Protein AF-A0A9D3Q0R4-F1 (afdb_monomer)

pLDDT: mean 82.21, std 17.67, range [41.97, 97.56]

Radius of gyration: 21.24 Å; Cα contacts (8 Å, |Δi|>4): 216; chains: 1; bounding box: 63×32×55 Å

Structure (mmCIF, N/CA/C/O backbone):
data_AF-A0A9D3Q0R4-F1
#
_entry.id   AF-A0A9D3Q0R4-F1
#
loop_
_atom_site.group_PDB
_atom_site.id
_atom_site.type_symbol
_atom_site.label_atom_id
_atom_site.label_alt_id
_atom_site.label_comp_id
_atom_site.label_asym_id
_atom_site.label_entity_id
_atom_site.label_seq_id
_atom_site.pdbx_PDB_ins_code
_atom_site.Cartn_x
_atom_site.Cartn_y
_atom_site.Cartn_z
_atom_site.occupancy
_atom_site.B_iso_or_equiv
_atom_site.auth_seq_id
_atom_site.auth_comp_id
_atom_site.auth_asym_id
_atom_site.auth_atom_id
_atom_site.pdbx_PDB_model_num
ATOM 1 N N . MET A 1 1 ? 33.961 7.299 -35.764 1.00 58.00 1 MET A N 1
ATOM 2 C CA . MET A 1 1 ? 34.053 7.566 -34.308 1.00 58.00 1 MET A CA 1
ATOM 3 C C . MET A 1 1 ? 32.862 8.367 -33.769 1.00 58.00 1 MET A C 1
ATOM 5 O O . MET A 1 1 ? 32.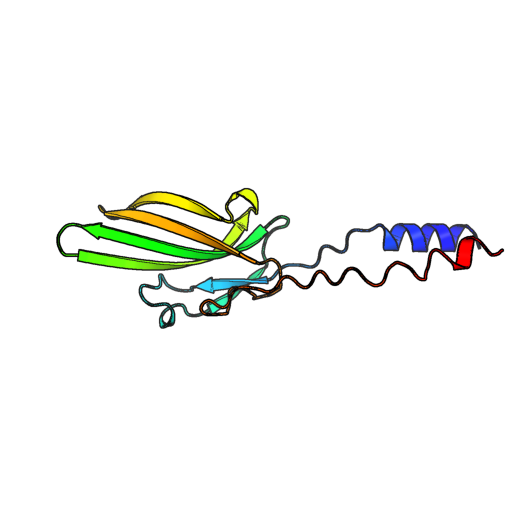259 7.906 -32.815 1.00 58.00 1 MET A O 1
ATOM 9 N N . SER A 1 2 ? 32.423 9.461 -34.411 1.00 72.50 2 SER A N 1
ATOM 10 C CA . SER A 1 2 ? 31.258 10.267 -33.964 1.00 72.50 2 SER A CA 1
ATOM 11 C C . SER A 1 2 ? 29.917 9.500 -33.856 1.00 72.50 2 SER A C 1
ATOM 13 O O . SER A 1 2 ? 29.204 9.655 -32.871 1.00 72.50 2 SER A O 1
ATOM 15 N N . ARG A 1 3 ? 29.591 8.601 -34.801 1.00 71.69 3 ARG A N 1
ATOM 16 C CA . ARG A 1 3 ? 28.304 7.865 -34.794 1.00 71.69 3 ARG A CA 1
ATOM 17 C C . ARG A 1 3 ? 28.142 6.871 -33.636 1.00 71.69 3 ARG A C 1
ATOM 19 O O . ARG A 1 3 ? 27.045 6.731 -33.112 1.00 71.69 3 ARG A O 1
ATOM 26 N N . LEU A 1 4 ? 29.227 6.204 -33.236 1.00 77.38 4 LEU A N 1
ATOM 27 C CA . LEU A 1 4 ? 29.235 5.271 -32.100 1.00 77.38 4 LEU A CA 1
ATOM 28 C C . LEU A 1 4 ? 29.078 6.023 -30.771 1.00 77.38 4 LEU A C 1
ATOM 30 O O . LEU A 1 4 ? 28.386 5.547 -29.877 1.00 77.38 4 LEU A O 1
ATOM 34 N N . LEU A 1 5 ? 29.653 7.229 -30.682 1.00 75.19 5 LEU A N 1
ATOM 35 C CA . LEU A 1 5 ? 29.515 8.121 -29.531 1.00 75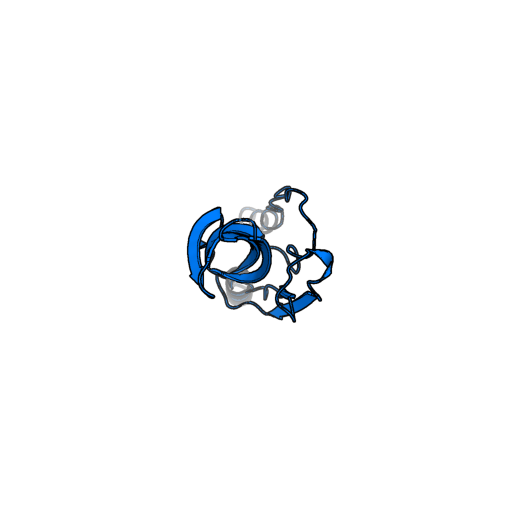.19 5 LEU A CA 1
ATOM 36 C C . LEU A 1 5 ? 28.077 8.642 -29.385 1.00 75.19 5 LEU A C 1
ATOM 38 O O . LEU A 1 5 ? 27.523 8.604 -28.291 1.00 75.19 5 LEU A O 1
ATOM 42 N N . CYS A 1 6 ? 27.442 9.044 -30.494 1.00 73.12 6 CYS A N 1
ATOM 43 C CA . CYS A 1 6 ? 26.023 9.413 -30.506 1.00 73.12 6 CYS A CA 1
ATOM 44 C C . CYS A 1 6 ? 25.120 8.256 -30.054 1.00 73.12 6 CYS A C 1
ATOM 46 O O . CYS A 1 6 ? 24.205 8.478 -29.270 1.00 73.12 6 CYS A O 1
ATOM 48 N N . LEU A 1 7 ? 25.385 7.029 -30.516 1.00 77.88 7 LEU A N 1
ATOM 49 C CA . LEU A 1 7 ? 24.624 5.832 -30.137 1.00 77.88 7 LEU A CA 1
ATOM 50 C C . LEU A 1 7 ? 24.763 5.491 -28.647 1.00 77.88 7 LEU A C 1
ATOM 52 O O . LEU A 1 7 ? 23.763 5.192 -27.998 1.00 77.88 7 LEU A O 1
ATOM 56 N N . ALA A 1 8 ? 25.977 5.579 -28.098 1.00 76.94 8 ALA A N 1
ATOM 57 C CA . ALA A 1 8 ? 26.230 5.345 -26.676 1.00 76.94 8 ALA A CA 1
ATOM 58 C C . ALA A 1 8 ? 25.563 6.409 -25.786 1.00 76.94 8 ALA A C 1
ATOM 60 O O . ALA A 1 8 ? 24.968 6.071 -24.763 1.00 76.94 8 ALA A O 1
ATOM 61 N N . LEU A 1 9 ? 25.599 7.681 -26.202 1.00 73.75 9 LEU A N 1
ATOM 62 C CA . LEU A 1 9 ? 24.905 8.769 -25.510 1.00 73.75 9 LEU A CA 1
ATOM 63 C C . LEU A 1 9 ? 23.384 8.548 -25.521 1.00 73.75 9 LEU A C 1
ATOM 65 O O . LEU A 1 9 ? 22.735 8.699 -24.490 1.00 73.75 9 LEU A O 1
ATOM 69 N N . PHE A 1 10 ? 22.825 8.131 -26.662 1.00 70.88 10 PHE A N 1
ATOM 70 C CA . PHE A 1 10 ? 21.395 7.844 -26.793 1.00 70.88 10 PHE A CA 1
ATOM 71 C C . PHE A 1 10 ? 20.965 6.693 -25.874 1.00 70.88 10 PHE A C 1
ATOM 73 O O . PHE A 1 10 ? 19.972 6.829 -25.168 1.00 70.88 10 PHE A O 1
ATOM 80 N N . LEU A 1 11 ? 21.740 5.600 -25.817 1.00 72.56 11 LEU A N 1
ATOM 81 C CA . LEU A 1 11 ? 21.475 4.469 -24.916 1.00 72.56 11 LEU A CA 1
ATOM 82 C C . LEU A 1 11 ? 21.552 4.840 -23.426 1.00 72.56 11 LEU A C 1
ATOM 84 O O . LEU A 1 11 ? 20.814 4.271 -22.631 1.00 72.56 11 LEU A O 1
ATOM 88 N N . CYS A 1 12 ? 22.425 5.774 -23.042 1.00 67.00 12 CYS A N 1
ATOM 89 C CA . CYS A 1 12 ? 22.546 6.244 -21.655 1.00 67.00 12 CYS A CA 1
ATOM 90 C C . CYS A 1 12 ? 21.372 7.151 -21.242 1.00 67.00 12 CYS A C 1
ATOM 92 O O . CYS A 1 12 ? 20.966 7.175 -20.083 1.00 67.00 12 CYS A O 1
ATOM 94 N N . LEU A 1 13 ? 20.806 7.879 -22.209 1.00 67.88 13 LEU A N 1
ATOM 95 C CA . LEU A 1 13 ? 19.645 8.750 -22.022 1.00 67.88 13 LEU A CA 1
ATOM 96 C C . LEU A 1 13 ? 18.310 7.994 -22.083 1.00 67.88 13 LEU A C 1
ATOM 98 O O . LEU A 1 13 ? 17.274 8.575 -21.758 1.00 67.88 13 LEU A O 1
ATOM 102 N N . LEU A 1 14 ? 18.311 6.721 -22.495 1.00 65.50 14 LEU A N 1
ATOM 103 C CA . LEU A 1 14 ? 17.121 5.880 -22.441 1.00 65.50 14 LEU A CA 1
ATOM 104 C C . LEU A 1 14 ? 16.790 5.594 -20.967 1.00 65.50 14 LEU A C 1
ATOM 106 O O . LEU A 1 14 ? 17.588 4.951 -20.281 1.00 65.50 14 LEU A O 1
ATOM 110 N N . PRO A 1 15 ? 15.624 6.035 -20.456 1.00 62.34 15 PRO A N 1
ATOM 111 C CA . PRO A 1 15 ? 15.215 5.689 -19.108 1.00 62.34 15 PRO A CA 1
ATOM 112 C C . PRO A 1 15 ? 15.050 4.171 -19.043 1.00 62.34 15 PRO A C 1
ATOM 114 O O . PRO A 1 15 ? 14.130 3.604 -19.636 1.00 62.34 15 PRO A O 1
ATOM 117 N N . PHE A 1 16 ? 15.956 3.500 -18.332 1.00 59.81 16 PHE A N 1
ATOM 118 C CA . PHE A 1 16 ? 15.776 2.103 -17.971 1.00 59.81 16 PHE A CA 1
ATOM 119 C C . PHE A 1 16 ? 14.548 2.029 -17.065 1.00 59.81 16 PHE A C 1
ATOM 121 O O . PHE A 1 16 ? 14.618 2.310 -15.870 1.00 59.81 16 PHE A O 1
ATOM 128 N N . ALA A 1 17 ? 13.402 1.682 -17.649 1.00 64.62 17 ALA A N 1
ATOM 129 C CA . ALA A 1 17 ? 12.187 1.402 -16.905 1.00 64.62 17 ALA A CA 1
ATOM 130 C C . ALA A 1 17 ? 12.378 0.071 -16.166 1.00 64.62 17 ALA A C 1
ATOM 132 O O . ALA A 1 17 ? 11.966 -0.995 -16.632 1.00 64.62 17 ALA A O 1
ATOM 133 N N . VAL A 1 18 ? 13.063 0.122 -15.023 1.00 73.12 18 VAL A N 1
ATOM 134 C CA . VAL A 1 18 ? 13.146 -1.015 -14.110 1.00 73.12 18 VAL A CA 1
ATOM 135 C C . VAL A 1 18 ? 11.720 -1.320 -13.669 1.00 73.12 18 VAL A C 1
ATOM 137 O O . VAL A 1 18 ? 11.016 -0.464 -13.138 1.00 73.12 18 VAL A O 1
ATOM 140 N N . SER A 1 19 ? 11.261 -2.535 -13.961 1.00 87.06 19 SER A N 1
ATOM 141 C CA . SER A 1 19 ? 9.937 -2.973 -13.530 1.00 87.06 19 SER A CA 1
ATOM 142 C C . SER A 1 19 ? 9.943 -3.121 -12.012 1.00 87.06 19 SER A C 1
ATOM 144 O O . SER A 1 19 ? 10.699 -3.938 -11.490 1.00 87.06 19 SER A O 1
ATOM 146 N N . LEU A 1 20 ? 9.108 -2.342 -11.324 1.00 94.75 20 LEU A N 1
ATOM 147 C CA . LEU A 1 20 ? 8.905 -2.465 -9.885 1.00 94.75 20 LEU A CA 1
ATOM 148 C C . LEU A 1 20 ? 8.009 -3.673 -9.599 1.00 94.75 20 LEU A C 1
ATOM 150 O O . LEU A 1 20 ? 6.964 -3.838 -10.232 1.00 94.75 20 LEU A O 1
ATOM 154 N N . PHE A 1 21 ? 8.403 -4.498 -8.638 1.00 96.81 21 PHE A N 1
ATOM 155 C CA . PHE A 1 21 ? 7.574 -5.564 -8.089 1.00 96.81 21 PHE A CA 1
ATOM 156 C C . PHE A 1 21 ? 7.229 -5.251 -6.641 1.00 96.81 21 PHE A C 1
ATOM 158 O O . PHE A 1 21 ? 8.106 -4.868 -5.874 1.00 96.81 21 PHE A O 1
ATOM 165 N N . CYS A 1 22 ? 5.980 -5.471 -6.250 1.00 97.50 22 CYS A N 1
ATOM 166 C CA . CYS A 1 22 ? 5.509 -5.265 -4.883 1.00 97.50 22 CYS A CA 1
ATOM 167 C C . CYS A 1 22 ? 4.727 -6.482 -4.410 1.00 97.50 22 CYS A C 1
ATOM 169 O O . CYS A 1 22 ? 4.151 -7.211 -5.220 1.00 97.50 22 CYS A O 1
ATOM 171 N N . TYR A 1 23 ? 4.673 -6.703 -3.101 1.00 96.94 23 TYR A N 1
ATOM 172 C CA . TYR A 1 23 ? 3.774 -7.709 -2.559 1.00 96.94 23 TYR A CA 1
ATOM 173 C C . TYR A 1 23 ? 2.328 -7.222 -2.581 1.00 96.94 23 TYR A C 1
ATOM 175 O O . TYR A 1 23 ? 2.051 -6.044 -2.353 1.00 96.94 23 TYR A O 1
ATOM 183 N N . THR A 1 24 ? 1.412 -8.158 -2.793 1.00 96.12 24 THR A N 1
ATOM 184 C CA . THR A 1 24 ? -0.005 -8.030 -2.468 1.00 96.12 24 THR A CA 1
ATOM 185 C C . THR A 1 24 ? -0.446 -9.135 -1.525 1.00 96.12 24 THR A C 1
ATOM 187 O O . THR A 1 24 ? 0.209 -10.173 -1.453 1.00 96.12 24 THR A O 1
ATOM 190 N N . CYS A 1 25 ? -1.519 -8.909 -0.775 1.00 93.81 25 CYS A N 1
ATOM 191 C CA . CYS A 1 25 ? -2.114 -9.948 0.058 1.00 93.81 25 CYS A CA 1
ATOM 192 C C . CYS A 1 25 ? -3.133 -10.735 -0.775 1.00 93.81 25 CYS A C 1
ATOM 194 O O . CYS A 1 25 ? -4.037 -10.142 -1.357 1.00 93.81 25 CYS A O 1
ATOM 196 N N . VAL A 1 26 ? -3.003 -12.065 -0.824 1.00 91.19 26 VAL A N 1
ATOM 197 C CA . VAL A 1 26 ? -3.950 -12.941 -1.549 1.00 91.19 26 VAL A CA 1
ATOM 198 C C . VAL A 1 26 ? -5.351 -12.900 -0.925 1.00 91.19 26 VAL A C 1
ATOM 200 O O . VAL A 1 26 ? -6.350 -13.000 -1.632 1.00 91.19 26 VAL A O 1
ATOM 203 N N . PHE A 1 27 ? -5.424 -12.722 0.395 1.00 87.75 27 PHE A N 1
ATOM 204 C CA . PHE A 1 27 ? -6.667 -12.593 1.149 1.00 87.75 27 PHE A CA 1
ATOM 205 C C . PHE A 1 27 ? -6.692 -11.277 1.936 1.00 87.75 27 PHE A C 1
ATOM 207 O O . PHE A 1 27 ? -5.624 -10.773 2.304 1.00 87.75 27 PHE A O 1
ATOM 214 N N . PRO A 1 28 ? -7.887 -10.726 2.234 1.00 86.38 28 PRO A N 1
ATOM 215 C CA . PRO A 1 28 ? -8.026 -9.627 3.182 1.00 86.38 28 PRO A CA 1
ATOM 216 C C . PRO A 1 28 ? -7.405 -10.008 4.528 1.00 86.38 28 PRO A C 1
ATOM 218 O O . PRO A 1 28 ? -7.751 -11.039 5.103 1.00 86.38 28 PRO A O 1
ATOM 221 N N . ALA A 1 29 ? -6.491 -9.181 5.027 1.00 90.94 29 ALA A N 1
ATOM 222 C CA . ALA A 1 29 ? -5.731 -9.485 6.229 1.00 90.94 29 ALA A CA 1
ATOM 223 C C . ALA A 1 29 ? -6.269 -8.679 7.418 1.00 90.94 29 ALA A C 1
ATOM 225 O O . ALA A 1 29 ? -6.203 -7.451 7.409 1.00 90.94 29 ALA A O 1
ATOM 226 N N . ILE A 1 30 ? -6.791 -9.364 8.440 1.00 91.75 30 ILE A N 1
ATOM 227 C CA . ILE A 1 30 ? -7.189 -8.756 9.727 1.00 91.75 30 ILE A CA 1
ATOM 228 C C . ILE A 1 30 ? -6.045 -8.761 10.754 1.00 91.75 30 ILE A C 1
ATOM 230 O O . ILE A 1 30 ? -6.076 -8.042 11.750 1.00 91.75 30 ILE A O 1
ATOM 234 N N . SER A 1 31 ? -5.009 -9.555 10.485 1.00 86.69 31 SER A N 1
ATOM 235 C CA . SER A 1 31 ? -3.716 -9.545 11.158 1.00 86.69 31 SER A CA 1
ATOM 236 C C . SER A 1 31 ? -2.607 -9.374 10.116 1.00 86.69 31 SER A C 1
ATOM 238 O O . SER A 1 31 ? -2.721 -9.931 9.022 1.00 86.69 31 SER A O 1
ATOM 240 N N . PRO A 1 32 ? -1.487 -8.693 10.426 1.00 81.06 32 PRO A N 1
ATOM 241 C CA . PRO A 1 32 ? -0.349 -8.604 9.507 1.00 81.06 32 PRO A CA 1
ATOM 242 C C . PRO A 1 32 ? 0.202 -9.974 9.082 1.00 81.06 32 PRO A C 1
ATOM 244 O O . PRO A 1 32 ? 0.802 -10.095 8.013 1.00 81.06 32 PRO A O 1
ATOM 247 N N . LEU A 1 33 ? -0.000 -10.997 9.920 1.00 84.56 33 LEU A N 1
ATOM 248 C CA . LEU A 1 33 ? 0.422 -12.380 9.683 1.00 84.56 33 LEU A CA 1
ATOM 249 C C . LEU A 1 33 ? -0.475 -13.111 8.671 1.00 84.56 33 LEU A C 1
ATOM 251 O O . LEU A 1 33 ? 0.003 -14.020 7.998 1.00 84.56 33 LEU A O 1
ATOM 255 N N . ASP A 1 34 ? -1.734 -12.689 8.517 1.00 87.25 34 ASP A N 1
ATOM 256 C CA . ASP A 1 34 ? -2.703 -13.316 7.604 1.00 87.25 34 ASP A CA 1
ATOM 257 C C . ASP A 1 34 ? -2.477 -12.902 6.141 1.00 87.25 34 ASP A C 1
ATOM 259 O O . ASP A 1 34 ? -3.031 -13.495 5.214 1.00 87.25 34 ASP A O 1
ATOM 263 N N . CYS A 1 35 ? -1.647 -11.881 5.907 1.00 89.75 35 CYS A N 1
ATOM 264 C CA . CYS A 1 35 ? -1.278 -11.459 4.565 1.00 89.75 35 CYS A CA 1
ATOM 265 C C . CYS A 1 35 ? -0.325 -12.484 3.931 1.00 89.75 35 CYS A C 1
ATOM 267 O O . CYS A 1 35 ? 0.901 -12.377 4.038 1.00 89.75 35 CYS A O 1
ATOM 269 N N . ILE A 1 36 ? -0.890 -13.458 3.214 1.00 90.50 36 ILE A N 1
ATOM 270 C CA . ILE A 1 36 ? -0.132 -14.322 2.302 1.00 90.50 36 ILE A CA 1
ATOM 271 C C . ILE A 1 36 ? 0.372 -13.443 1.154 1.00 90.50 36 ILE A C 1
ATOM 273 O O . ILE A 1 36 ? -0.402 -13.014 0.298 1.00 90.50 36 ILE A O 1
ATOM 277 N N . LYS A 1 37 ? 1.669 -13.131 1.180 1.00 92.94 37 LYS A N 1
ATOM 278 C CA . LYS A 1 37 ? 2.313 -12.195 0.256 1.00 92.94 37 LYS A CA 1
ATOM 279 C C . LYS A 1 37 ? 2.526 -12.842 -1.110 1.00 92.94 37 LYS A C 1
ATOM 281 O O . LYS A 1 37 ? 3.201 -13.863 -1.213 1.00 92.94 37 LYS A O 1
ATOM 286 N N . PHE A 1 38 ? 2.028 -12.197 -2.156 1.00 94.69 38 PHE A N 1
ATOM 287 C CA . PHE A 1 38 ? 2.249 -12.589 -3.542 1.00 94.69 38 PHE A CA 1
ATOM 288 C C . PHE A 1 38 ? 2.921 -11.446 -4.316 1.00 94.69 38 PHE A C 1
ATOM 290 O O . PHE A 1 38 ? 2.400 -10.329 -4.306 1.00 94.69 38 PHE A O 1
ATOM 297 N N . PRO A 1 39 ? 4.092 -11.659 -4.937 1.00 96.31 39 PRO A N 1
ATOM 298 C CA . PRO A 1 39 ? 4.771 -10.618 -5.697 1.00 96.31 39 PRO A CA 1
ATOM 299 C C . PRO A 1 39 ? 4.043 -10.354 -7.021 1.00 96.31 39 PRO A C 1
ATOM 301 O O . PRO A 1 39 ? 3.748 -11.278 -7.775 1.00 96.31 39 PRO A O 1
ATOM 304 N N . GLN A 1 40 ? 3.796 -9.085 -7.334 1.00 95.94 40 GLN A N 1
ATOM 305 C CA . GLN A 1 40 ? 3.200 -8.654 -8.598 1.00 95.94 40 GLN A CA 1
ATOM 306 C C . GLN A 1 40 ? 3.990 -7.506 -9.223 1.00 95.94 40 GLN A C 1
ATOM 308 O O . GLN A 1 40 ? 4.587 -6.694 -8.517 1.00 95.94 40 GLN A O 1
ATOM 313 N N . LYS A 1 41 ? 3.981 -7.436 -10.556 1.00 96.81 41 LYS A N 1
ATOM 314 C CA . LYS A 1 41 ? 4.585 -6.337 -11.314 1.00 96.81 41 LYS A CA 1
ATOM 315 C C . LYS A 1 41 ? 3.683 -5.103 -11.249 1.00 96.81 41 LYS A C 1
ATOM 317 O O . LYS A 1 41 ? 2.500 -5.200 -11.568 1.00 96.81 41 LYS A O 1
ATOM 322 N N . CYS A 1 42 ? 4.248 -3.949 -10.916 1.00 96.56 42 CYS A N 1
ATOM 323 C CA . CYS A 1 42 ? 3.518 -2.690 -10.875 1.00 96.56 42 CYS A CA 1
ATOM 324 C C . CYS A 1 42 ? 3.513 -1.961 -12.227 1.00 96.56 42 CYS A C 1
ATOM 326 O O . CYS A 1 42 ? 4.490 -2.045 -12.983 1.00 96.56 42 CYS A O 1
ATOM 328 N N . PRO A 1 43 ? 2.442 -1.203 -12.534 1.00 95.31 43 PRO A N 1
ATOM 329 C CA . PRO A 1 43 ? 2.441 -0.282 -13.662 1.00 95.31 43 PRO A CA 1
ATOM 330 C C . PRO A 1 43 ? 3.466 0.852 -13.473 1.00 95.31 43 PRO A C 1
ATOM 332 O O . PRO A 1 43 ? 3.841 1.167 -12.340 1.00 95.31 43 PRO A O 1
ATOM 335 N N . PRO A 1 44 ? 3.898 1.520 -14.557 1.00 92.25 44 PRO A N 1
ATOM 336 C CA . PRO A 1 44 ? 4.745 2.706 -14.455 1.00 92.25 44 PRO A CA 1
ATOM 337 C C . PRO A 1 44 ? 4.129 3.782 -13.545 1.00 92.25 44 PRO A C 1
ATOM 339 O O . PRO A 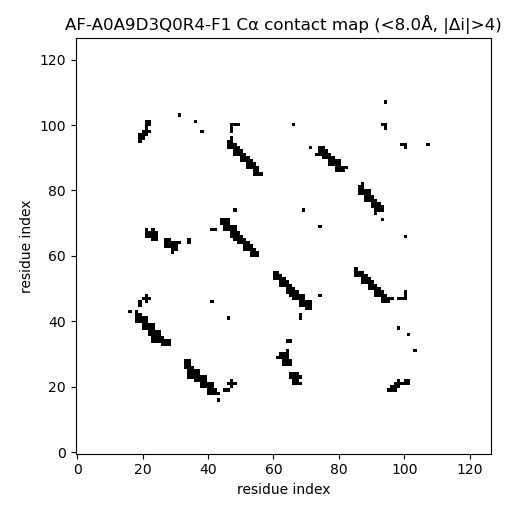1 44 ? 2.910 3.954 -13.502 1.00 92.25 44 PRO A O 1
ATOM 342 N N . GLY A 1 45 ? 4.974 4.499 -12.799 1.00 90.56 45 GLY A N 1
ATOM 343 C CA . GLY A 1 45 ? 4.542 5.559 -11.877 1.00 90.56 45 GLY A CA 1
ATOM 344 C C . GLY A 1 45 ? 3.882 5.073 -10.579 1.00 90.56 45 GLY A C 1
ATOM 345 O O . GLY A 1 45 ? 3.415 5.902 -9.798 1.00 90.56 45 GLY A O 1
ATOM 346 N N . HIS A 1 46 ? 3.836 3.757 -10.344 1.00 95.69 46 HIS A N 1
ATOM 347 C CA . HIS A 1 46 ? 3.350 3.185 -9.090 1.00 95.69 46 HIS A CA 1
ATOM 348 C C . HIS A 1 46 ? 4.491 2.882 -8.116 1.00 95.69 46 HIS A C 1
ATOM 350 O O . HIS A 1 46 ? 5.621 2.623 -8.528 1.00 95.69 46 HIS A O 1
ATOM 356 N N . LEU A 1 47 ? 4.155 2.875 -6.829 1.00 96.38 47 LEU A N 1
ATOM 357 C CA . LEU A 1 47 ? 5.004 2.516 -5.697 1.00 96.38 47 LEU A CA 1
ATOM 358 C C . LEU A 1 47 ? 4.395 1.328 -4.940 1.00 96.38 47 LEU A C 1
ATOM 360 O O . LEU A 1 47 ? 3.206 1.024 -5.094 1.00 96.38 47 LEU A O 1
ATOM 364 N N . CYS A 1 48 ? 5.195 0.665 -4.107 1.00 97.56 48 CYS A N 1
ATOM 365 C CA . CYS A 1 48 ? 4.690 -0.374 -3.220 1.00 97.56 48 CYS A CA 1
ATOM 366 C C . CYS A 1 48 ? 3.963 0.259 -2.039 1.00 97.56 48 CYS A C 1
ATOM 368 O O . CYS A 1 48 ? 4.571 1.017 -1.291 1.00 97.56 48 CYS A O 1
ATOM 370 N N . LEU A 1 49 ? 2.698 -0.105 -1.841 1.00 97.00 49 LEU A N 1
ATOM 371 C CA . LEU A 1 49 ? 1.869 0.336 -0.725 1.00 97.00 49 LEU A CA 1
ATOM 372 C C . LEU A 1 49 ? 1.880 -0.692 0.412 1.00 97.00 49 LEU A C 1
ATOM 374 O O . LEU A 1 49 ? 1.808 -1.905 0.179 1.00 97.00 49 LEU A O 1
ATOM 378 N N . SER A 1 50 ? 1.897 -0.197 1.643 1.00 95.81 50 SER A N 1
ATOM 379 C CA . SER A 1 50 ? 1.412 -0.883 2.835 1.00 95.81 50 SER A CA 1
ATOM 380 C C . SER A 1 50 ? 0.383 0.030 3.500 1.00 95.81 50 SER A C 1
ATOM 382 O O . SER A 1 50 ? 0.729 1.118 3.948 1.00 95.81 50 SER A O 1
ATOM 384 N N . SER A 1 51 ? -0.880 -0.388 3.541 1.00 95.31 51 SER A N 1
ATOM 385 C CA . SER A 1 51 ? -1.967 0.406 4.120 1.00 95.31 51 SER A CA 1
ATOM 386 C C . SER A 1 51 ? -2.569 -0.287 5.333 1.00 95.31 51 SER A C 1
ATOM 388 O O . SER A 1 51 ? -2.649 -1.517 5.385 1.00 95.31 51 SER A O 1
ATOM 390 N N . THR A 1 52 ? -2.976 0.511 6.315 1.00 95.44 52 THR A N 1
ATOM 391 C CA . THR A 1 52 ? -3.727 0.050 7.486 1.00 95.44 52 THR A CA 1
ATOM 392 C C . THR A 1 52 ? -5.046 0.797 7.543 1.00 95.44 52 THR A C 1
ATOM 394 O O . THR A 1 52 ? -5.039 2.024 7.531 1.00 95.44 52 THR A O 1
ATOM 397 N N . ALA A 1 53 ? -6.161 0.077 7.647 1.00 96.00 53 ALA A N 1
ATOM 398 C CA . ALA A 1 53 ? -7.496 0.651 7.743 1.00 96.00 53 ALA A CA 1
ATOM 399 C C . ALA A 1 53 ? -8.203 0.196 9.022 1.00 96.00 53 ALA A C 1
ATOM 401 O O . ALA A 1 53 ? -8.422 -0.994 9.232 1.00 96.00 53 ALA A O 1
ATOM 402 N N . VAL A 1 54 ? -8.571 1.138 9.887 1.00 96.81 54 VAL A N 1
ATOM 403 C CA . VAL A 1 54 ? -9.217 0.864 11.176 1.00 96.81 54 VAL A CA 1
ATOM 404 C C . VAL A 1 54 ? -10.698 1.197 11.073 1.00 96.81 54 VAL A C 1
ATOM 406 O O . VAL A 1 54 ? -11.046 2.330 10.759 1.00 96.81 54 VAL A O 1
ATOM 409 N N . GLY A 1 55 ? -11.561 0.223 11.353 1.00 96.19 55 GLY A N 1
ATOM 410 C CA . GLY A 1 55 ? -13.011 0.399 11.382 1.00 96.19 55 GLY A CA 1
ATOM 411 C C . GLY A 1 55 ? -13.593 0.065 12.751 1.00 96.19 55 GLY A C 1
ATOM 412 O O . GLY A 1 55 ? -13.193 -0.918 13.382 1.00 96.19 55 GLY A O 1
ATOM 413 N N . THR A 1 56 ? -14.549 0.871 13.210 1.00 94.38 56 THR A N 1
ATOM 414 C CA . THR A 1 56 ? -15.253 0.673 14.486 1.00 94.38 56 THR A CA 1
ATOM 415 C C . THR A 1 56 ? -16.768 0.764 14.306 1.00 94.38 56 THR A C 1
ATOM 417 O O . THR A 1 56 ? -17.278 1.599 13.558 1.00 94.38 56 THR A O 1
ATOM 420 N N . ARG A 1 57 ? -17.513 -0.113 14.988 1.00 93.62 57 ARG A N 1
ATOM 421 C CA . ARG A 1 57 ? -18.982 -0.097 15.035 1.00 93.62 57 ARG A CA 1
ATOM 422 C C . ARG A 1 57 ? -19.474 -0.651 16.373 1.00 93.62 57 ARG A C 1
ATOM 424 O O . ARG A 1 57 ? -19.500 -1.862 16.572 1.00 93.62 57 ARG A O 1
ATOM 431 N N . GLY A 1 58 ? -19.891 0.236 17.277 1.00 91.56 58 GLY A N 1
ATOM 432 C CA . GLY A 1 58 ? -20.173 -0.145 18.666 1.00 91.56 58 GLY A CA 1
ATOM 433 C C . GLY A 1 58 ? -18.914 -0.720 19.319 1.00 91.56 58 GLY A C 1
ATOM 434 O O . GLY A 1 58 ? -17.841 -0.137 19.180 1.00 91.56 58 GLY A O 1
ATOM 435 N N . ASP A 1 59 ? -19.033 -1.894 19.939 1.00 93.31 59 ASP A N 1
ATOM 436 C CA . ASP A 1 59 ? -17.907 -2.599 20.573 1.00 93.31 59 ASP A CA 1
ATOM 437 C C . ASP A 1 59 ? -17.036 -3.386 19.575 1.00 93.31 59 ASP A C 1
ATOM 439 O O . ASP A 1 59 ? -15.988 -3.925 19.933 1.00 93.31 59 ASP A O 1
ATOM 443 N N . PHE A 1 60 ? -17.447 -3.468 18.305 1.00 91.31 60 PHE A N 1
ATOM 444 C CA . PHE A 1 60 ? -16.674 -4.146 17.271 1.00 91.31 60 PHE A CA 1
ATOM 445 C C . PHE A 1 60 ? -15.601 -3.214 16.700 1.00 91.31 60 PHE A C 1
ATOM 447 O O . PHE A 1 60 ? -15.912 -2.159 16.142 1.00 91.31 60 PHE A O 1
ATOM 454 N N . ARG A 1 61 ? -14.334 -3.630 16.785 1.00 93.75 61 ARG A N 1
ATOM 455 C CA . ARG A 1 61 ? -13.187 -2.964 16.157 1.00 93.75 61 ARG A CA 1
ATOM 456 C C . ARG A 1 61 ? -12.426 -3.955 15.289 1.00 93.75 61 ARG A C 1
ATOM 458 O O . ARG A 1 61 ? -12.046 -5.023 15.758 1.00 93.75 61 ARG A O 1
ATOM 465 N N . VAL A 1 62 ? -12.148 -3.564 14.053 1.00 93.38 62 VAL A N 1
ATOM 466 C CA . VAL A 1 62 ? -11.370 -4.353 13.095 1.00 93.38 62 VAL A CA 1
ATOM 467 C C . VAL A 1 62 ? -10.277 -3.487 12.481 1.00 93.38 62 VAL A C 1
ATOM 469 O O . VAL A 1 62 ? -10.471 -2.296 12.237 1.00 93.38 62 VAL A O 1
ATOM 472 N N . VAL A 1 63 ? -9.112 -4.085 12.254 1.00 94.19 63 VAL A N 1
ATOM 473 C CA . VAL A 1 63 ? -8.001 -3.463 11.532 1.00 94.19 63 VAL A CA 1
ATOM 474 C C . VAL A 1 63 ? -7.738 -4.310 10.300 1.00 94.19 63 VAL A C 1
ATOM 476 O O . VAL A 1 63 ? -7.561 -5.516 10.419 1.00 94.19 63 VAL A O 1
ATOM 479 N N . LEU A 1 64 ? -7.758 -3.691 9.127 1.00 94.00 64 LEU A N 1
ATOM 480 C CA . LEU A 1 64 ? -7.437 -4.322 7.856 1.00 94.00 64 LEU A CA 1
ATOM 481 C C . LEU A 1 64 ? -6.049 -3.881 7.412 1.00 94.00 64 LEU A C 1
ATOM 483 O O . LEU A 1 64 ? -5.697 -2.707 7.530 1.00 94.00 64 LEU A O 1
ATOM 487 N N . TYR A 1 65 ? -5.290 -4.820 6.867 1.00 94.06 65 TYR A N 1
ATOM 488 C CA . TYR A 1 65 ? -3.977 -4.584 6.289 1.00 94.06 65 TYR A CA 1
ATOM 489 C C . TYR A 1 65 ? -4.029 -4.858 4.792 1.00 94.06 65 TYR A C 1
ATOM 491 O O . TYR A 1 65 ? -4.507 -5.905 4.351 1.00 94.06 65 TYR A O 1
ATOM 499 N N . GLU A 1 66 ? -3.507 -3.923 4.009 1.00 94.12 66 GLU A N 1
ATOM 500 C CA . GLU A 1 66 ? -3.444 -4.030 2.557 1.00 94.12 66 GLU A CA 1
ATOM 501 C C . GLU A 1 66 ? -2.003 -3.864 2.073 1.00 94.12 66 GLU A C 1
ATOM 503 O O . GLU A 1 66 ? -1.221 -3.071 2.604 1.00 94.12 66 GLU A O 1
ATOM 508 N N . LYS A 1 67 ? -1.660 -4.617 1.027 1.00 96.12 67 LYS A N 1
ATOM 509 C CA . LYS A 1 67 ? -0.447 -4.426 0.236 1.00 96.12 67 LYS A CA 1
ATOM 510 C C . LYS A 1 67 ? -0.815 -4.430 -1.242 1.00 96.12 67 LYS A C 1
ATOM 512 O O . LYS A 1 67 ? -1.547 -5.314 -1.694 1.00 96.12 67 LYS A O 1
ATOM 517 N N . SER A 1 68 ? -0.319 -3.458 -1.994 1.00 95.88 68 SER A N 1
ATOM 518 C CA . SER A 1 68 ? -0.656 -3.298 -3.412 1.00 95.88 68 SER A CA 1
ATOM 519 C C . SER A 1 68 ? 0.356 -2.401 -4.136 1.00 95.88 68 SER A C 1
ATOM 521 O O . SER A 1 68 ? 1.307 -1.902 -3.534 1.00 95.88 68 SER A O 1
ATOM 523 N N . CYS A 1 69 ? 0.186 -2.246 -5.449 1.00 97.06 69 CYS A N 1
ATOM 524 C CA . CYS A 1 69 ? 0.830 -1.189 -6.225 1.00 97.06 69 CYS A CA 1
ATOM 525 C C . CYS A 1 69 ? -0.103 0.025 -6.242 1.00 97.06 69 CYS A C 1
ATOM 527 O O . CYS A 1 69 ? -1.282 -0.133 -6.562 1.00 97.06 69 CYS A O 1
ATOM 529 N N . VAL A 1 70 ? 0.405 1.227 -5.976 1.00 96.88 70 VAL A N 1
ATOM 530 C CA . VAL A 1 70 ? -0.422 2.444 -5.949 1.00 96.88 70 VAL A CA 1
ATOM 531 C C . VAL A 1 70 ? 0.263 3.611 -6.652 1.00 96.88 70 VAL A C 1
ATOM 533 O O . VAL A 1 70 ? 1.486 3.689 -6.658 1.00 96.88 70 VAL A O 1
ATOM 536 N N . LEU A 1 71 ? -0.510 4.531 -7.235 1.00 96.31 71 LEU A N 1
ATOM 537 C CA . LEU A 1 71 ? 0.019 5.800 -7.742 1.00 96.31 71 LEU A CA 1
ATOM 538 C C . LEU A 1 71 ? 0.723 6.574 -6.623 1.00 96.31 71 LEU A C 1
ATOM 540 O O . LEU A 1 71 ? 0.188 6.692 -5.521 1.00 96.31 71 LEU A O 1
ATOM 544 N N . SER A 1 72 ? 1.873 7.173 -6.932 1.00 94.38 72 SER A N 1
ATOM 545 C CA . SER A 1 72 ? 2.651 7.970 -5.970 1.00 94.38 72 SER A CA 1
ATOM 546 C C . SER A 1 72 ? 1.843 9.089 -5.298 1.00 94.38 72 SER A C 1
ATOM 548 O O . SER A 1 72 ? 2.066 9.389 -4.130 1.00 94.38 72 SER A O 1
ATOM 550 N N . ALA A 1 73 ? 0.852 9.654 -5.995 1.00 95.38 73 ALA A N 1
ATOM 551 C CA . ALA A 1 73 ? -0.051 10.679 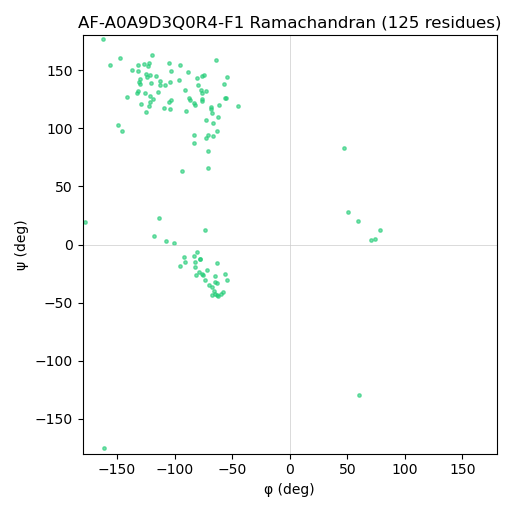-5.467 1.00 95.38 73 ALA A CA 1
ATOM 552 C C . ALA A 1 73 ? -0.930 10.209 -4.289 1.00 95.38 73 ALA A C 1
ATOM 554 O O . ALA A 1 73 ? -1.519 11.041 -3.606 1.00 95.38 73 ALA A O 1
ATOM 555 N N . LEU A 1 74 ? -1.045 8.896 -4.061 1.00 94.81 74 LEU A N 1
ATOM 556 C CA . LEU A 1 74 ? -1.848 8.309 -2.983 1.00 94.81 74 LEU A CA 1
ATOM 557 C C . LEU A 1 74 ? -1.018 7.886 -1.759 1.00 94.81 74 LEU A C 1
ATOM 559 O O . LEU A 1 74 ? -1.567 7.343 -0.796 1.00 94.81 74 LEU A O 1
ATOM 563 N N . CYS A 1 75 ? 0.293 8.118 -1.793 1.00 95.44 75 CYS A N 1
ATOM 564 C CA . CYS A 1 75 ? 1.213 7.802 -0.708 1.00 95.44 75 CYS A CA 1
ATOM 565 C C . CYS A 1 75 ? 1.181 8.866 0.393 1.00 95.44 75 CYS A C 1
ATOM 567 O O . CYS A 1 75 ? 1.047 10.054 0.109 1.00 95.44 75 CYS A O 1
ATOM 569 N N . GLY A 1 76 ? 1.300 8.444 1.655 1.00 93.25 76 GLY A N 1
ATOM 570 C CA . GLY A 1 76 ? 1.226 9.332 2.822 1.00 93.25 76 GLY A CA 1
ATOM 571 C C . GLY A 1 76 ? -0.174 9.885 3.100 1.00 93.25 76 GLY A C 1
ATOM 572 O O . GLY A 1 76 ? -0.345 10.701 4.004 1.00 93.25 76 GLY A O 1
ATOM 573 N N . LEU A 1 77 ? -1.186 9.466 2.332 1.00 95.62 77 LEU A N 1
ATOM 574 C CA . LEU A 1 77 ? -2.561 9.892 2.546 1.00 95.62 77 LEU A CA 1
ATOM 575 C C . LEU A 1 77 ? -3.196 9.105 3.689 1.00 95.62 77 LEU A C 1
ATOM 577 O O . LEU A 1 77 ? -3.081 7.881 3.772 1.00 95.62 77 LEU A O 1
ATOM 581 N N . THR A 1 78 ? -3.929 9.832 4.524 1.00 96.25 78 THR A N 1
ATOM 582 C CA . THR A 1 78 ? -4.916 9.275 5.446 1.00 96.25 78 THR A CA 1
ATOM 583 C C . THR A 1 78 ? -6.297 9.725 4.986 1.00 96.25 78 THR A C 1
ATOM 585 O O . THR A 1 78 ? -6.459 10.861 4.536 1.00 96.25 78 THR A O 1
ATOM 588 N N . GLY A 1 79 ? -7.293 8.854 5.071 1.00 95.06 79 GLY A N 1
ATOM 589 C CA . GLY A 1 79 ? -8.655 9.191 4.675 1.00 95.06 79 GLY A CA 1
ATOM 590 C C . GLY A 1 79 ? -9.677 8.237 5.261 1.00 95.06 79 GLY A C 1
ATOM 591 O O . GLY A 1 79 ? -9.341 7.347 6.038 1.00 95.06 79 GLY A O 1
ATOM 592 N N . GLU A 1 80 ? -10.932 8.417 4.868 1.00 95.56 80 GLU A N 1
ATOM 593 C CA . GLU A 1 80 ? -12.033 7.572 5.312 1.00 95.56 80 GLU A CA 1
ATOM 594 C C . GLU A 1 80 ? -12.728 6.901 4.133 1.00 95.56 80 GLU A C 1
ATOM 596 O O . GLU A 1 80 ? -12.856 7.468 3.045 1.00 95.56 80 GLU A O 1
ATOM 601 N N . LYS A 1 81 ? -13.193 5.673 4.355 1.00 93.69 81 LYS A N 1
ATOM 602 C CA . LYS A 1 81 ? -13.993 4.924 3.393 1.00 93.69 81 LYS A CA 1
ATOM 603 C C . LYS A 1 81 ? -15.085 4.158 4.119 1.00 93.69 81 LYS A C 1
ATOM 605 O O . LYS A 1 81 ? -14.808 3.375 5.023 1.00 93.69 81 LYS A O 1
ATOM 610 N N . TYR A 1 82 ? -16.324 4.337 3.681 1.00 93.06 82 TYR A N 1
ATOM 611 C CA . TYR A 1 82 ? -17.445 3.550 4.176 1.00 93.06 82 TYR A CA 1
ATOM 612 C C . TYR A 1 82 ? -17.583 2.257 3.373 1.00 93.06 82 TYR A C 1
ATOM 614 O O . TYR A 1 82 ? -17.702 2.286 2.146 1.00 93.06 82 TYR A O 1
ATOM 622 N N . THR A 1 83 ? -17.570 1.113 4.050 1.00 90.81 83 THR A N 1
ATOM 623 C CA . THR A 1 83 ? -17.847 -0.191 3.434 1.00 90.81 83 THR A CA 1
ATOM 624 C C . THR A 1 83 ? -18.335 -1.185 4.480 1.00 90.81 83 THR A C 1
ATOM 626 O O . THR A 1 83 ? -18.048 -1.039 5.664 1.00 90.81 83 THR A O 1
ATOM 629 N N . MET A 1 84 ? -19.100 -2.196 4.065 1.00 86.38 84 MET A N 1
ATOM 630 C CA . MET A 1 84 ? -19.653 -3.232 4.957 1.00 86.38 84 MET A CA 1
ATOM 631 C C . MET A 1 84 ? -20.386 -2.671 6.195 1.00 86.38 84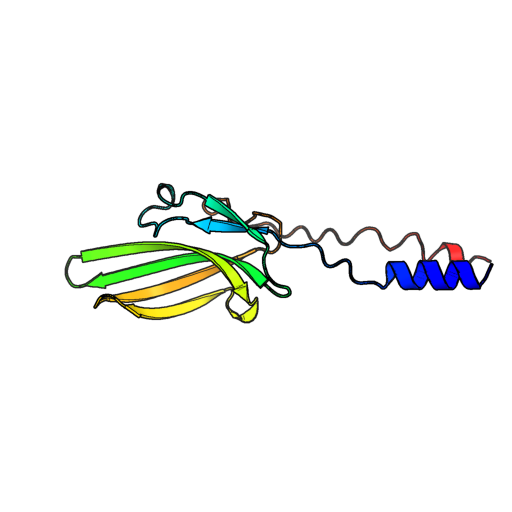 MET A C 1
ATOM 633 O O . MET A 1 84 ? -20.447 -3.307 7.245 1.00 86.38 84 MET A O 1
ATOM 637 N N . GLY A 1 85 ? -20.947 -1.464 6.085 1.00 90.38 85 GLY A N 1
ATOM 638 C CA . GLY A 1 85 ? -21.637 -0.802 7.189 1.00 90.38 85 GLY A CA 1
ATOM 639 C C . GLY A 1 85 ? -20.727 -0.145 8.237 1.00 90.38 85 GLY A C 1
ATOM 640 O O . GLY A 1 85 ? -21.222 0.186 9.313 1.00 90.38 85 GLY A O 1
ATOM 641 N N . ILE A 1 86 ? -19.427 0.012 7.962 1.00 93.94 86 ILE A N 1
ATOM 642 C CA . ILE A 1 86 ? -18.410 0.546 8.880 1.00 93.94 86 ILE A CA 1
ATOM 643 C C . ILE A 1 86 ? -17.615 1.655 8.168 1.00 93.94 86 ILE A C 1
ATOM 645 O O . ILE A 1 86 ? -17.258 1.517 6.997 1.00 93.94 86 ILE A O 1
ATOM 649 N N . ASN A 1 87 ? -17.334 2.756 8.871 1.00 95.50 87 ASN A N 1
ATOM 650 C CA . ASN A 1 87 ? -16.369 3.760 8.419 1.00 95.50 87 ASN A CA 1
ATOM 651 C C . ASN A 1 87 ? -14.961 3.291 8.778 1.00 95.50 87 ASN A C 1
ATOM 653 O O . ASN A 1 87 ? -14.663 3.072 9.951 1.00 95.50 87 ASN A O 1
ATOM 657 N N . PHE A 1 88 ? -14.116 3.133 7.766 1.00 96.75 88 PHE A N 1
ATOM 658 C CA . PHE A 1 88 ? -12.714 2.790 7.930 1.00 96.75 88 PHE A CA 1
ATOM 659 C C . PHE A 1 88 ? -11.847 4.020 7.723 1.00 96.75 88 PHE A C 1
ATOM 661 O O . PHE A 1 88 ? -11.890 4.616 6.648 1.00 96.75 88 PHE A O 1
ATOM 668 N N . THR A 1 89 ? -11.015 4.345 8.704 1.00 97.31 89 THR A N 1
ATOM 669 C CA . THR A 1 89 ? -9.940 5.325 8.548 1.00 97.31 89 THR A CA 1
ATOM 670 C C . THR A 1 89 ? -8.687 4.594 8.080 1.00 97.31 89 THR A C 1
ATOM 672 O O . THR A 1 89 ? -8.171 3.744 8.809 1.00 97.31 89 THR A O 1
ATOM 675 N N . PHE A 1 90 ? -8.220 4.879 6.866 1.00 96.31 90 PHE A N 1
ATOM 676 C CA . PHE A 1 90 ? -7.031 4.258 6.278 1.00 96.31 90 PHE A CA 1
ATOM 677 C C . PHE A 1 90 ? -5.823 5.192 6.318 1.00 96.31 90 PHE A C 1
ATOM 679 O O . PHE A 1 90 ? -5.995 6.401 6.210 1.00 96.31 90 PHE A O 1
ATOM 686 N N . SER A 1 91 ? -4.620 4.626 6.418 1.00 96.69 91 SER A N 1
ATOM 687 C CA . SER A 1 91 ? -3.333 5.324 6.314 1.00 96.69 91 SER A CA 1
ATOM 688 C C . SER A 1 91 ? -2.402 4.565 5.374 1.00 96.69 91 SER A C 1
ATOM 690 O O . SER A 1 91 ? -2.226 3.356 5.535 1.00 96.69 91 SER A O 1
ATOM 692 N N . ASN A 1 92 ? -1.807 5.274 4.414 1.00 96.38 92 ASN A N 1
ATOM 693 C CA . ASN A 1 92 ? -1.003 4.703 3.335 1.00 96.38 92 ASN A CA 1
ATOM 694 C C . ASN A 1 92 ? 0.490 5.011 3.483 1.00 96.38 92 ASN A C 1
ATOM 696 O O . ASN A 1 92 ? 0.894 6.161 3.316 1.00 96.38 92 ASN A O 1
ATOM 700 N N . ASP A 1 93 ? 1.316 3.977 3.640 1.00 96.00 93 ASP A N 1
ATOM 701 C CA . ASP A 1 93 ? 2.777 4.087 3.606 1.00 96.00 93 ASP A CA 1
ATOM 702 C C . ASP A 1 93 ? 3.337 3.475 2.323 1.00 96.00 93 ASP A C 1
ATOM 704 O O . ASP A 1 93 ? 2.926 2.388 1.910 1.00 96.00 93 ASP A O 1
ATOM 708 N N . CYS A 1 94 ? 4.301 4.149 1.696 1.00 96.12 94 CYS A N 1
ATOM 709 C CA . CYS A 1 94 ? 4.866 3.715 0.422 1.00 96.12 94 CYS A CA 1
ATOM 710 C C . CYS A 1 94 ? 6.386 3.595 0.430 1.00 96.12 94 CYS A C 1
ATOM 712 O O . CYS A 1 94 ? 7.081 4.287 1.170 1.00 96.12 94 CYS A O 1
ATOM 714 N N . CYS A 1 95 ? 6.895 2.757 -0.470 1.00 95.44 95 CYS A N 1
ATOM 715 C CA . CYS A 1 95 ? 8.315 2.613 -0.773 1.00 95.44 95 CYS A CA 1
ATOM 716 C C . CYS A 1 95 ? 8.520 2.253 -2.259 1.00 95.44 95 CYS A C 1
ATOM 718 O O . CYS A 1 95 ? 7.591 1.807 -2.937 1.00 95.44 95 CYS A O 1
ATOM 720 N N . ASP A 1 96 ? 9.725 2.478 -2.784 1.00 94.56 96 ASP A N 1
ATOM 721 C CA . ASP A 1 96 ? 10.030 2.507 -4.225 1.00 94.56 96 ASP A CA 1
ATOM 722 C C . ASP A 1 96 ? 11.034 1.438 -4.690 1.00 94.56 96 ASP A C 1
ATOM 724 O O . ASP A 1 96 ? 11.437 1.419 -5.852 1.00 94.56 96 ASP A O 1
ATOM 728 N N . THR A 1 97 ? 11.419 0.515 -3.806 1.00 93.56 97 THR A N 1
ATOM 729 C CA . THR A 1 97 ? 12.327 -0.594 -4.130 1.00 93.56 97 THR A CA 1
ATOM 730 C C . THR A 1 97 ? 11.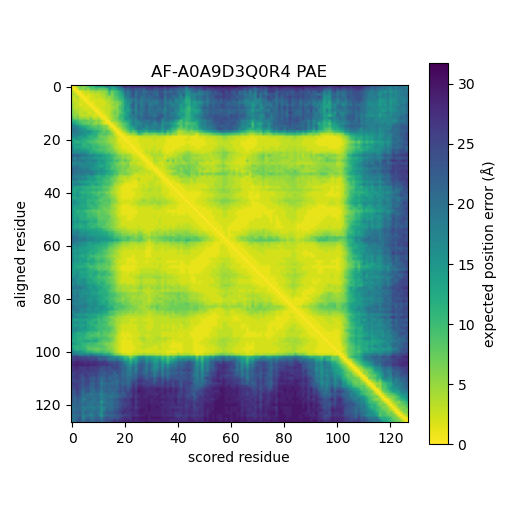574 -1.918 -4.255 1.00 93.56 97 THR A C 1
ATOM 732 O O . THR A 1 97 ? 10.482 -2.098 -3.717 1.00 93.56 97 THR A O 1
ATOM 735 N N . ASN A 1 98 ? 12.140 -2.877 -4.993 1.00 95.00 98 ASN A N 1
ATOM 736 C CA . ASN A 1 98 ? 11.479 -4.160 -5.230 1.00 95.00 98 ASN A CA 1
ATOM 737 C C . ASN A 1 98 ? 11.124 -4.868 -3.916 1.00 95.00 98 ASN A C 1
ATOM 739 O O . ASN A 1 98 ? 11.988 -5.120 -3.079 1.00 95.00 98 ASN A O 1
ATOM 743 N N . LEU A 1 99 ? 9.849 -5.234 -3.783 1.00 95.38 99 LEU A N 1
ATOM 744 C CA . LEU A 1 99 ? 9.283 -6.011 -2.680 1.00 95.38 99 LEU A CA 1
ATOM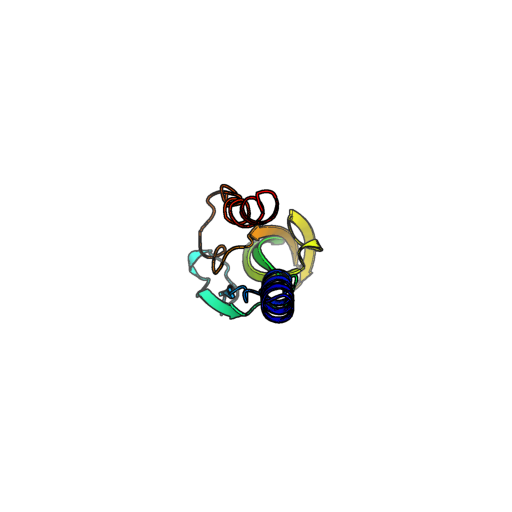 745 C C . LEU A 1 99 ? 9.454 -5.347 -1.300 1.00 95.38 99 LEU A C 1
ATOM 747 O O . LEU A 1 99 ? 9.343 -6.011 -0.267 1.00 95.38 99 LEU A O 1
ATOM 751 N N . CYS A 1 100 ? 9.684 -4.032 -1.270 1.00 95.19 100 CYS A N 1
ATOM 752 C CA . CYS A 1 100 ? 9.985 -3.276 -0.053 1.00 95.19 100 CYS A CA 1
ATOM 753 C C . CYS A 1 100 ? 8.832 -3.254 0.956 1.00 95.19 100 CYS A C 1
ATOM 755 O O . CYS A 1 100 ? 9.058 -3.226 2.165 1.00 95.19 100 CYS A O 1
ATOM 757 N N . ASN A 1 101 ? 7.588 -3.382 0.486 1.00 95.06 101 ASN A N 1
ATOM 758 C CA . ASN A 1 101 ? 6.419 -3.511 1.350 1.00 95.06 101 ASN A CA 1
ATOM 759 C C . ASN A 1 101 ? 6.317 -4.900 2.011 1.00 95.06 101 ASN A C 1
ATOM 761 O O . ASN A 1 101 ? 5.279 -5.236 2.574 1.00 95.06 101 ASN A O 1
ATOM 765 N N . GLY A 1 102 ? 7.359 -5.732 1.960 1.00 89.62 102 GLY A N 1
ATOM 766 C CA . GLY A 1 102 ? 7.412 -7.025 2.636 1.00 89.62 102 GLY A CA 1
ATOM 767 C C . GLY A 1 102 ? 7.642 -6.942 4.146 1.00 89.62 102 GLY A C 1
ATOM 768 O O . GLY A 1 102 ? 7.220 -7.859 4.852 1.00 89.62 102 GLY A O 1
ATOM 769 N N . ALA A 1 103 ? 8.278 -5.885 4.653 1.00 74.44 103 ALA A N 1
ATOM 770 C CA . ALA A 1 103 ? 8.589 -5.758 6.076 1.00 74.44 103 ALA A CA 1
ATOM 771 C C . ALA A 1 103 ? 7.355 -5.372 6.908 1.00 74.44 103 ALA A C 1
ATOM 773 O O . ALA A 1 103 ? 6.495 -4.604 6.472 1.00 74.44 103 ALA A O 1
ATOM 774 N N . THR A 1 104 ? 7.287 -5.896 8.131 1.00 62.75 104 THR A N 1
ATOM 775 C CA . THR A 1 104 ? 6.372 -5.409 9.166 1.00 62.75 104 THR A CA 1
ATOM 776 C C . THR A 1 104 ? 7.049 -4.204 9.818 1.00 62.75 104 THR A C 1
ATOM 778 O O . THR A 1 104 ? 7.821 -4.362 10.752 1.00 62.75 104 THR A O 1
ATOM 781 N N . THR A 1 105 ? 6.838 -3.025 9.234 1.00 51.69 105 THR A N 1
ATOM 782 C CA . THR A 1 105 ? 7.167 -1.700 9.788 1.00 51.69 105 THR A CA 1
ATOM 783 C C . THR A 1 105 ? 8.571 -1.557 10.394 1.00 51.69 105 THR A C 1
ATOM 785 O O . THR A 1 105 ? 8.755 -1.559 11.607 1.00 51.69 105 THR A O 1
ATOM 788 N N . THR A 1 106 ? 9.564 -1.303 9.549 1.00 41.97 106 THR A N 1
ATOM 789 C CA . THR A 1 106 ? 10.770 -0.568 9.952 1.00 41.97 106 THR A CA 1
ATOM 790 C C . THR A 1 106 ? 10.985 0.538 8.936 1.00 41.97 106 THR A C 1
ATOM 792 O O . THR A 1 106 ? 11.060 0.276 7.739 1.00 41.97 106 THR A O 1
ATOM 795 N N . ALA A 1 107 ? 10.98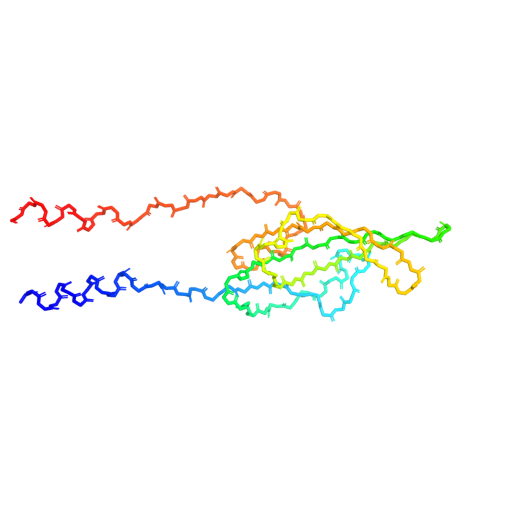7 1.781 9.425 1.00 42.72 107 ALA A N 1
ATOM 796 C CA . ALA A 1 107 ? 11.144 2.993 8.634 1.00 42.72 107 ALA A CA 1
ATOM 797 C C . ALA A 1 107 ? 12.279 2.828 7.612 1.00 42.72 107 ALA A C 1
ATOM 799 O O . ALA A 1 107 ? 13.425 2.562 7.980 1.00 42.72 107 ALA A O 1
ATOM 800 N N . ALA A 1 108 ? 11.942 2.937 6.328 1.00 46.84 108 ALA A N 1
ATOM 801 C CA . ALA A 1 108 ? 12.906 2.806 5.251 1.00 46.84 108 ALA A CA 1
ATOM 802 C C . ALA A 1 108 ? 13.874 3.997 5.298 1.00 46.84 108 ALA A C 1
ATOM 804 O O . ALA A 1 108 ? 13.494 5.146 5.085 1.00 46.84 108 ALA A O 1
ATOM 805 N N . PHE A 1 109 ? 15.139 3.719 5.603 1.00 44.62 109 PHE A N 1
ATOM 806 C CA . PHE A 1 109 ? 16.223 4.679 5.457 1.00 44.62 109 PHE A CA 1
ATOM 807 C C . PHE A 1 109 ? 16.513 4.830 3.959 1.00 44.62 109 PHE A C 1
ATOM 809 O O . PHE A 1 109 ? 17.025 3.911 3.320 1.00 44.62 109 PHE A O 1
ATOM 816 N N . HIS A 1 110 ? 16.129 5.970 3.384 1.00 48.28 110 HIS A N 1
ATOM 817 C CA . HIS A 1 110 ? 16.342 6.271 1.971 1.00 48.28 110 HIS A CA 1
ATOM 818 C C . HIS A 1 110 ? 17.836 6.513 1.712 1.00 48.28 110 HIS A C 1
ATOM 820 O O . HIS A 1 110 ? 18.342 7.621 1.878 1.00 48.28 110 HIS A O 1
ATOM 826 N N . TRP A 1 111 ? 18.560 5.473 1.298 1.00 43.16 111 TRP A N 1
ATOM 827 C CA . TRP A 1 111 ? 19.884 5.626 0.701 1.00 43.16 111 TRP A CA 1
ATOM 828 C C . TRP A 1 111 ? 19.706 5.951 -0.781 1.00 43.16 111 TRP A C 1
ATOM 830 O O . TRP A 1 111 ? 19.550 5.068 -1.623 1.00 43.16 111 TRP A O 1
ATOM 840 N N . THR A 1 112 ? 19.701 7.241 -1.111 1.00 49.50 112 THR A N 1
ATOM 841 C CA . THR A 1 112 ? 19.841 7.692 -2.497 1.00 49.50 112 THR A CA 1
ATOM 842 C C . THR A 1 112 ? 21.247 7.341 -2.974 1.00 49.50 112 THR A C 1
ATOM 844 O O . THR A 1 112 ? 22.203 8.083 -2.750 1.00 49.50 112 THR A O 1
ATOM 847 N N . GLY A 1 113 ? 21.379 6.177 -3.610 1.00 51.88 113 GLY A N 1
ATOM 848 C CA . GLY A 1 113 ? 22.575 5.755 -4.332 1.00 51.88 113 GLY A CA 1
ATOM 849 C C . GLY A 1 113 ? 22.751 6.558 -5.619 1.00 51.88 113 GLY A C 1
ATOM 850 O O . GLY A 1 113 ? 22.654 6.011 -6.711 1.00 51.88 113 GLY A O 1
ATOM 851 N N . THR A 1 114 ? 23.004 7.861 -5.499 1.00 54.94 114 THR A N 1
ATOM 852 C CA . THR A 1 114 ? 23.333 8.738 -6.630 1.00 54.94 114 THR A CA 1
ATOM 853 C C . THR A 1 114 ? 24.845 8.821 -6.788 1.00 54.94 114 THR A C 1
ATOM 855 O O . THR A 1 114 ? 25.446 9.876 -6.636 1.00 54.94 114 THR A O 1
ATOM 858 N N . PHE A 1 115 ? 25.494 7.701 -7.081 1.00 57.81 115 PHE A N 1
ATOM 859 C CA . PHE A 1 115 ? 26.900 7.704 -7.467 1.00 57.81 115 PHE A CA 1
ATOM 860 C C . PHE A 1 115 ? 27.103 6.595 -8.477 1.00 57.81 115 PHE A C 1
ATOM 862 O O . PHE A 1 115 ? 27.215 5.454 -8.060 1.00 57.81 115 PHE A O 1
ATOM 869 N N . LEU A 1 116 ? 27.098 6.925 -9.777 1.00 55.66 116 LEU A N 1
ATOM 870 C CA . LEU A 1 116 ? 27.86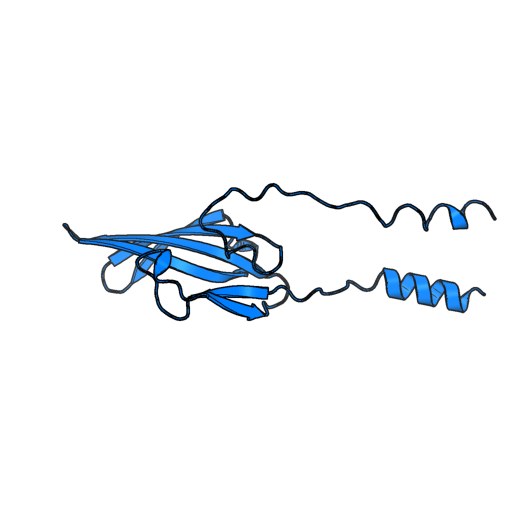9 6.217 -10.820 1.00 55.66 116 LEU A CA 1
ATOM 871 C C . LEU A 1 116 ? 27.753 6.818 -12.244 1.00 55.66 116 LEU A C 1
ATOM 873 O O . LEU A 1 116 ? 28.119 6.155 -13.206 1.00 55.66 116 LEU A O 1
ATOM 877 N N . CYS A 1 117 ? 27.341 8.083 -12.419 1.00 54.34 117 CYS A N 1
ATOM 878 C CA . CYS A 1 117 ? 27.388 8.745 -13.741 1.00 54.34 117 CYS A CA 1
ATOM 879 C C . CYS A 1 117 ? 28.475 9.827 -13.880 1.00 54.34 117 CYS A C 1
ATOM 881 O O . CYS A 1 117 ? 28.572 10.460 -14.926 1.00 54.34 117 CYS A O 1
ATOM 883 N N . LEU A 1 118 ? 29.317 10.048 -12.862 1.00 54.34 118 LEU A N 1
ATOM 884 C CA . LEU A 1 118 ? 30.349 11.091 -12.913 1.00 54.34 118 LEU A CA 1
ATOM 885 C C . LEU A 1 118 ? 31.636 10.754 -13.708 1.00 54.34 118 LEU A C 1
ATOM 887 O O . LEU A 1 118 ? 32.268 11.702 -14.171 1.00 54.34 118 LEU A O 1
ATOM 891 N N . PRO A 1 119 ? 32.064 9.490 -13.942 1.00 53.94 119 PRO A N 1
ATOM 892 C CA . PRO A 1 119 ? 33.363 9.273 -14.586 1.00 53.94 119 PRO A CA 1
ATOM 893 C C . PRO A 1 119 ? 33.333 9.383 -16.121 1.00 53.94 119 PRO A C 1
ATOM 895 O O . PRO A 1 119 ? 34.389 9.537 -16.722 1.00 53.94 119 PRO A O 1
ATOM 898 N N . PHE A 1 120 ? 32.165 9.359 -16.777 1.00 50.78 120 PHE A N 1
ATOM 899 C CA . PHE A 1 120 ? 32.090 9.396 -18.250 1.00 50.78 120 PHE A CA 1
ATOM 900 C C . PHE A 1 120 ? 32.196 10.805 -18.860 1.00 50.78 120 PHE A C 1
ATOM 902 O O . PHE A 1 120 ? 32.536 10.937 -20.033 1.00 50.78 120 PHE A O 1
ATOM 909 N N . LEU A 1 121 ? 31.944 11.864 -18.081 1.00 51.69 121 LEU A N 1
ATOM 910 C CA . LEU A 1 121 ? 32.053 13.252 -18.558 1.00 51.69 121 LEU A CA 1
ATOM 911 C C . LEU A 1 121 ? 33.499 13.776 -18.553 1.00 51.69 121 LEU A C 1
ATOM 913 O O . LEU A 1 121 ? 33.840 14.625 -19.373 1.00 51.69 121 LEU A O 1
ATOM 917 N N . PHE A 1 122 ? 34.374 13.246 -17.692 1.00 51.06 122 PHE A N 1
ATOM 918 C CA . PHE A 1 122 ? 35.768 13.701 -17.603 1.00 51.06 122 PHE A CA 1
ATOM 919 C C . PHE A 1 122 ? 36.634 13.286 -18.800 1.00 51.06 122 PHE A C 1
ATOM 921 O O . PHE A 1 122 ? 37.622 13.953 -19.094 1.00 51.06 122 PHE A O 1
ATOM 928 N N . SER A 1 123 ? 36.255 12.240 -19.540 1.00 53.44 123 SER A N 1
ATOM 929 C CA . SER A 1 123 ? 37.005 11.796 -20.723 1.00 53.44 123 SER A CA 1
ATOM 930 C C . SER A 1 123 ? 36.757 12.649 -21.974 1.00 53.44 123 SER A C 1
ATOM 932 O O . SER A 1 123 ? 37.494 12.507 -22.942 1.00 53.44 123 SER A O 1
ATOM 934 N N . VAL A 1 124 ? 35.737 13.520 -21.976 1.00 53.25 124 VAL A N 1
ATOM 935 C CA . VAL A 1 124 ? 35.373 14.364 -23.136 1.00 53.25 124 VAL A CA 1
ATOM 936 C C . VAL A 1 124 ? 35.992 15.766 -23.054 1.00 53.25 124 VAL A C 1
ATOM 938 O O . VAL A 1 124 ? 36.101 16.442 -24.066 1.00 53.25 124 VAL A O 1
ATOM 941 N N . VAL A 1 125 ? 36.430 16.210 -21.871 1.00 54.53 125 VAL A N 1
ATOM 942 C CA . VAL A 1 125 ? 36.996 17.563 -21.670 1.00 54.53 125 VAL A CA 1
ATOM 943 C C . VAL A 1 125 ? 38.523 17.595 -21.841 1.00 54.53 125 VAL A C 1
ATOM 945 O O . VAL A 1 125 ? 39.109 18.670 -21.918 1.00 54.53 125 VAL A O 1
ATOM 948 N N . LEU A 1 126 ? 39.181 16.433 -21.925 1.00 48.56 126 LEU A N 1
ATOM 949 C CA . LEU A 1 126 ? 40.645 16.328 -21.990 1.00 48.56 126 LEU A CA 1
ATOM 950 C C . LEU A 1 126 ? 41.193 15.790 -23.324 1.00 48.56 126 LEU A C 1
ATOM 952 O O . LEU A 1 126 ? 42.324 15.299 -23.359 1.00 48.56 126 LEU A O 1
ATOM 956 N N . TRP A 1 127 ? 40.425 15.914 -24.411 1.00 45.62 127 TRP A N 1
ATOM 957 C CA . TRP A 1 127 ? 40.926 15.751 -25.779 1.00 45.62 127 TRP A CA 1
ATOM 958 C C . TRP A 1 127 ? 40.327 16.785 -26.729 1.00 45.62 127 TRP A C 1
ATOM 960 O O . TRP A 1 127 ? 39.083 16.911 -26.741 1.00 45.62 127 TRP A O 1
#

InterPro domains:
  IPR016054 Ly-6 antigen/uPA receptor-like [PF00021] (20-102)
  IPR045860 Snake toxin-like superfamily [G3DSA:2.10.60.10] (19-108)
  IPR045860 Snake toxin-like superfamily [SSF57302] (17-103)
  IPR046354 Sperm acrosome membrane-associated protein 4/Protein Bouncer [PTHR47613] (5-117)

Organism: Megalops atlanticus (NCBI:txid7932)

Mean predicted aligned error: 11.3 Å

Secondary structure (DSSP, 8-state):
-HHHHHHHHHHHHS---PPPEEEEESS-BSSTTT--EEEEEPPTTEEEEEEEEEEEETTEEEEEEEEEEEEGGGTT-EEEEEETTEEEEEEEEEE-STTGGGSSS----------SSSTTTTTTS--

Solvent-accessible surface area (backbone atoms only — not comparable to full-atom values): 7607 Å² total; per-residue (Å²): 114,70,69,62,52,52,50,53,52,51,59,70,68,49,81,79,79,74,79,46,34,19,28,25,42,81,45,91,9,70,43,84,84,55,38,51,72,43,81,42,80,42,62,88,75,44,29,20,27,39,32,44,29,43,28,56,56,87,94,48,74,50,48,39,48,48,36,34,67,36,53,60,91,58,47,73,42,68,52,77,47,78,52,100,93,30,55,24,46,32,40,28,45,65,42,86,53,72,41,56,49,68,62,88,84,68,87,79,80,84,76,81,83,84,77,86,74,70,75,73,61,63,70,64,77,77,110

Nearest PDB structures (foldseek):
  1ywh-assembly3_K  TM=7.025E-01  e=5.100E-03  Homo sapiens
  1ywh-assembly3_O  TM=7.062E-01  e=5.989E-03  Homo sapiens
  3bt2-assembly2_U  TM=6.830E-01  e=5.100E-03  Homo sapiens
  1ywh-assembly2_A  TM=6.688E-01  e=4.833E-03  Homo sapiens
  6ion-assembly1_A  TM=5.758E-01  e=1.568E-03  Homo sapiens

Foldseek 3Di:
DVVVVVVVVVVVPPPPPDFAKEWWFPDWDQDPVNRPTDIDTEDPQWWWKWKWKWWDDPPDITITITIDTGHPVCAQDWDWDDDPNTIITMGIHTDHHHHVSVDPDDDDDDDPPPDDPPPVVVVVVPD

Sequence (127 aa):
MSRLLCLALFLCLLPFAVSLFCYTCVFPAISPLDCIKFPQKCPPGHLCLSSTAVGTRGDFRVVLYEKSCVLSALCGLTGEKYTMGINFTFSNDCCDTNLCNGATTTAAFHWTGTFLCLPFLFSVVLW